Protein AF-A0A7Y5AF39-F1 (afdb_monomer_lite)

Structure (mmCIF, N/CA/C/O backbone):
data_AF-A0A7Y5AF39-F1
#
_entry.id   AF-A0A7Y5AF39-F1
#
loop_
_atom_site.group_PDB
_atom_site.id
_atom_site.type_symbol
_atom_site.label_atom_id
_atom_site.label_alt_id
_atom_site.label_comp_id
_atom_site.label_asym_id
_atom_site.label_entity_id
_atom_site.label_seq_id
_atom_site.pdbx_PDB_ins_code
_atom_site.Cartn_x
_atom_site.Cartn_y
_atom_site.Cartn_z
_atom_site.occupancy
_atom_site.B_iso_or_equiv
_atom_site.auth_seq_id
_atom_site.auth_comp_id
_atom_site.auth_asym_id
_atom_site.auth_atom_id
_atom_site.pdbx_PDB_model_num
ATOM 1 N N . MET A 1 1 ? -17.506 5.514 14.574 1.00 59.25 1 MET A N 1
ATOM 2 C CA . MET A 1 1 ? -16.893 5.345 13.239 1.00 59.25 1 MET A CA 1
ATOM 3 C C . MET A 1 1 ? -15.388 5.283 13.433 1.00 59.25 1 MET A C 1
ATOM 5 O O . MET A 1 1 ? -14.862 6.174 14.087 1.00 59.25 1 MET A O 1
ATOM 9 N N . LYS A 1 2 ? -14.716 4.218 12.976 1.00 69.38 2 LYS A N 1
ATOM 10 C CA . LYS A 1 2 ? -13.245 4.201 12.936 1.00 69.38 2 LYS A CA 1
ATOM 11 C C . LYS A 1 2 ? -12.796 5.131 11.808 1.00 69.38 2 LYS A C 1
ATOM 13 O O . LYS A 1 2 ? -13.393 5.092 10.737 1.00 69.38 2 LYS A O 1
ATOM 18 N N . ALA A 1 3 ? -11.791 5.964 12.061 1.00 84.88 3 ALA A N 1
ATOM 19 C CA . ALA A 1 3 ? -11.178 6.768 11.011 1.00 84.88 3 ALA A CA 1
ATOM 20 C C . ALA A 1 3 ? -10.511 5.839 9.985 1.00 84.88 3 ALA A C 1
ATOM 22 O O . ALA A 1 3 ? -9.780 4.921 10.367 1.00 84.88 3 ALA A O 1
ATOM 23 N N . THR A 1 4 ? -10.795 6.068 8.707 1.00 92.94 4 THR A N 1
ATOM 24 C CA . THR A 1 4 ? -10.152 5.391 7.578 1.00 92.94 4 THR A CA 1
ATOM 25 C C . THR A 1 4 ? -9.001 6.245 7.068 1.00 92.94 4 THR A C 1
ATOM 27 O O . THR A 1 4 ? -9.141 7.463 6.966 1.00 92.94 4 THR A O 1
ATOM 30 N N . TRP A 1 5 ? -7.880 5.607 6.753 1.00 97.06 5 TRP A N 1
ATOM 31 C CA . TRP A 1 5 ? -6.666 6.256 6.274 1.00 97.06 5 TRP A CA 1
ATOM 32 C C . TRP A 1 5 ? -6.375 5.802 4.853 1.00 97.06 5 TRP A C 1
ATOM 34 O O . TRP A 1 5 ? -6.205 4.611 4.613 1.00 97.06 5 TRP A O 1
ATOM 44 N N . ASP A 1 6 ? -6.300 6.756 3.934 1.00 97.69 6 ASP A N 1
ATOM 45 C CA . ASP A 1 6 ? -5.901 6.513 2.553 1.00 97.69 6 ASP A CA 1
ATOM 46 C C . ASP A 1 6 ? -4.460 6.980 2.361 1.00 97.69 6 ASP A C 1
ATOM 48 O O . ASP A 1 6 ? -4.145 8.153 2.578 1.00 97.69 6 ASP A O 1
ATOM 52 N N . ILE A 1 7 ? -3.582 6.060 1.971 1.00 97.19 7 ILE A N 1
ATOM 53 C CA . ILE A 1 7 ? -2.188 6.345 1.633 1.00 97.19 7 ILE A CA 1
ATOM 54 C C . ILE A 1 7 ? -2.048 6.183 0.125 1.00 97.19 7 ILE A C 1
ATOM 56 O O . ILE A 1 7 ? -2.376 5.132 -0.412 1.00 97.19 7 ILE A O 1
ATOM 60 N N . PHE A 1 8 ? -1.557 7.218 -0.551 1.00 96.31 8 PHE A N 1
ATOM 61 C CA . PHE A 1 8 ? -1.305 7.194 -1.989 1.00 96.31 8 PHE A CA 1
ATOM 62 C C . PHE A 1 8 ? 0.200 7.142 -2.234 1.00 96.31 8 PHE A C 1
ATOM 64 O O . PHE A 1 8 ? 0.933 8.026 -1.790 1.00 96.31 8 PHE A O 1
ATOM 71 N N . CYS A 1 9 ? 0.649 6.100 -2.926 1.00 94.88 9 CYS A N 1
ATOM 72 C CA . CYS A 1 9 ? 2.030 5.892 -3.323 1.00 94.88 9 CYS A CA 1
ATOM 73 C C . CYS A 1 9 ? 2.110 5.892 -4.849 1.00 94.88 9 CYS A C 1
ATOM 75 O O . CYS A 1 9 ? 1.524 5.028 -5.495 1.00 94.88 9 CYS A O 1
ATOM 77 N N . SER A 1 10 ? 2.854 6.846 -5.408 1.00 92.69 10 SER A N 1
ATOM 78 C CA . SER A 1 10 ? 3.322 6.748 -6.788 1.00 92.69 10 SER A CA 1
ATOM 79 C C . SER A 1 10 ? 4.747 6.223 -6.762 1.00 92.69 10 SER A C 1
ATOM 81 O O . SER A 1 10 ? 5.586 6.787 -6.059 1.00 92.69 10 SER A O 1
ATOM 83 N N . VAL A 1 11 ? 5.001 5.114 -7.449 1.00 86.06 11 VAL A N 1
ATOM 84 C CA . VAL A 1 11 ? 6.316 4.473 -7.472 1.00 86.06 11 VAL A CA 1
ATOM 85 C C . VAL A 1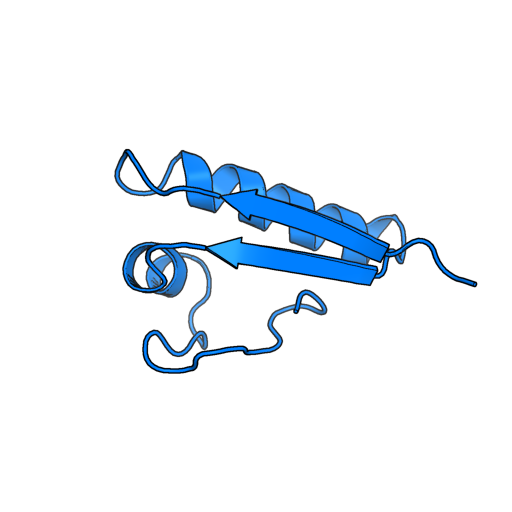 11 ? 7.176 5.154 -8.529 1.00 86.06 11 VAL A C 1
ATOM 87 O O . VAL A 1 11 ? 6.988 4.942 -9.726 1.00 86.06 11 VAL A O 1
ATOM 90 N N . VAL A 1 12 ? 8.129 5.980 -8.089 1.00 81.12 12 VAL A N 1
ATOM 91 C CA . VAL A 1 12 ? 9.037 6.699 -8.998 1.00 81.12 12 VAL A CA 1
ATOM 92 C C . VAL A 1 12 ? 10.419 6.048 -9.026 1.00 81.12 12 VAL A C 1
ATOM 94 O O . VAL A 1 12 ? 11.032 5.981 -10.093 1.00 81.12 12 VAL A O 1
ATOM 97 N N . ASP A 1 13 ? 10.897 5.520 -7.890 1.00 69.75 13 ASP A N 1
ATOM 98 C CA . ASP A 1 13 ? 12.098 4.681 -7.838 1.00 69.75 13 ASP A CA 1
ATOM 99 C C . ASP A 1 13 ? 11.837 3.291 -7.245 1.00 69.75 13 ASP A C 1
ATOM 101 O O . ASP A 1 13 ? 11.073 3.131 -6.293 1.00 69.75 13 ASP A O 1
ATOM 105 N N . ASN A 1 14 ? 12.500 2.296 -7.851 1.00 70.94 14 ASN A N 1
ATOM 106 C CA . ASN A 1 14 ? 12.650 0.900 -7.428 1.00 70.94 14 ASN A CA 1
ATOM 107 C C . ASN A 1 14 ? 11.658 0.428 -6.348 1.00 70.94 14 ASN A C 1
ATOM 109 O O . ASN A 1 14 ? 10.638 -0.177 -6.658 1.00 70.94 14 ASN A O 1
ATOM 113 N N . TYR A 1 15 ? 12.000 0.667 -5.076 1.00 77.62 15 TYR A N 1
ATOM 114 C CA . TYR A 1 15 ? 11.287 0.134 -3.913 1.00 77.62 15 TYR A CA 1
ATOM 115 C C . TYR A 1 15 ? 11.209 1.124 -2.742 1.00 77.62 15 TYR A C 1
ATOM 117 O O . TYR A 1 15 ? 10.663 0.771 -1.694 1.00 77.62 15 TYR A O 1
ATOM 125 N N . GLY A 1 16 ? 11.784 2.329 -2.861 1.00 81.94 16 GLY A N 1
ATOM 126 C CA . GLY A 1 16 ? 11.877 3.271 -1.744 1.00 81.94 16 GLY A CA 1
ATOM 127 C C . GLY A 1 16 ? 10.500 3.757 -1.302 1.00 81.94 16 GLY A C 1
ATOM 128 O O . GLY A 1 16 ? 10.101 3.561 -0.149 1.00 81.94 16 GLY A O 1
ATOM 129 N N . ASP A 1 17 ? 9.755 4.320 -2.250 1.00 88.62 17 ASP A N 1
ATOM 130 C CA . ASP A 1 17 ? 8.437 4.918 -2.018 1.00 88.62 17 ASP A CA 1
ATOM 131 C C . ASP A 1 17 ? 7.441 3.879 -1.492 1.00 88.62 17 ASP A C 1
ATOM 133 O O . ASP A 1 17 ? 6.838 4.032 -0.419 1.00 88.62 17 ASP A O 1
ATOM 137 N N . ILE A 1 18 ? 7.335 2.760 -2.210 1.00 93.25 18 ILE A N 1
ATOM 138 C CA . ILE A 1 18 ? 6.409 1.685 -1.865 1.00 93.25 18 ILE A CA 1
ATOM 139 C C . ILE A 1 18 ? 6.820 0.974 -0.571 1.00 93.25 18 ILE A C 1
ATOM 141 O O . ILE A 1 18 ? 5.965 0.585 0.221 1.00 93.25 18 ILE A O 1
ATOM 145 N N . GLY A 1 19 ? 8.117 0.864 -0.272 1.00 93.50 19 GLY A N 1
ATOM 146 C CA . GLY A 1 19 ? 8.591 0.253 0.969 1.00 93.50 19 GLY A CA 1
ATOM 147 C C . GLY A 1 19 ? 8.294 1.090 2.207 1.00 93.50 19 GLY A C 1
ATOM 148 O O . GLY A 1 19 ? 7.920 0.548 3.253 1.00 93.50 19 GLY A O 1
ATOM 149 N N . VAL A 1 20 ? 8.427 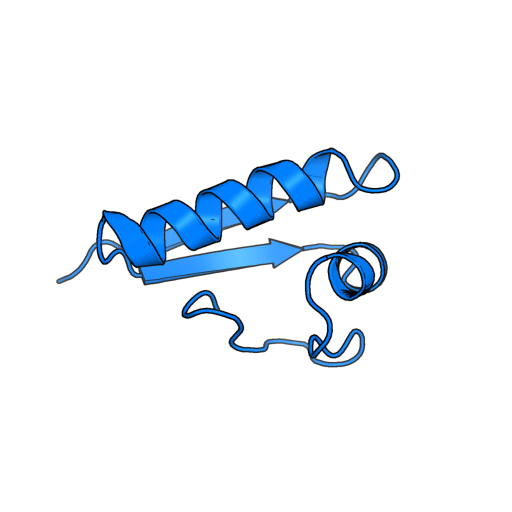2.415 2.109 1.00 94.56 20 VAL A N 1
ATOM 150 C CA . VAL A 1 20 ? 8.088 3.330 3.208 1.00 94.56 20 VAL A CA 1
ATOM 151 C C . VAL A 1 20 ? 6.582 3.347 3.450 1.00 94.56 20 VAL A C 1
ATOM 153 O O . VAL A 1 20 ? 6.153 3.179 4.595 1.00 94.56 20 VAL A O 1
ATOM 156 N N . THR A 1 21 ? 5.784 3.512 2.395 1.00 96.06 21 THR A N 1
ATOM 157 C CA . THR A 1 21 ? 4.318 3.575 2.503 1.00 96.06 21 THR A CA 1
ATOM 158 C C . THR A 1 21 ? 3.723 2.247 2.969 1.00 96.06 21 THR A C 1
ATOM 160 O O . THR A 1 21 ? 2.868 2.249 3.856 1.00 96.06 21 THR A O 1
ATOM 163 N N . TRP A 1 22 ? 4.244 1.109 2.499 1.00 96.06 22 TRP A N 1
ATOM 164 C CA . TRP A 1 22 ? 3.841 -0.215 2.976 1.00 96.06 22 TRP A CA 1
ATOM 165 C C . TRP A 1 22 ? 4.160 -0.439 4.455 1.00 96.06 22 TRP A C 1
ATOM 167 O O . TRP A 1 22 ? 3.309 -0.902 5.221 1.00 96.06 22 TRP A O 1
ATOM 177 N N . ARG A 1 23 ? 5.377 -0.085 4.891 1.00 96.75 23 ARG A N 1
ATOM 178 C CA . ARG A 1 23 ? 5.768 -0.198 6.303 1.00 96.75 23 ARG A CA 1
ATOM 179 C C . ARG A 1 23 ? 4.859 0.648 7.194 1.00 96.75 23 ARG A C 1
ATOM 181 O O . ARG A 1 23 ? 4.403 0.153 8.222 1.00 96.75 23 ARG A O 1
ATOM 188 N N . LEU A 1 24 ? 4.573 1.884 6.783 1.00 97.44 24 LEU A N 1
ATOM 189 C CA . LEU A 1 24 ? 3.661 2.775 7.498 1.00 97.44 24 LEU A CA 1
ATOM 190 C C . LEU A 1 24 ? 2.247 2.184 7.581 1.00 97.44 24 LEU A C 1
ATOM 192 O O . LEU A 1 24 ? 1.689 2.109 8.674 1.00 97.44 24 LEU A O 1
ATOM 196 N N . ALA A 1 25 ? 1.686 1.724 6.459 1.00 97.69 25 ALA A N 1
ATOM 197 C CA . ALA A 1 25 ? 0.339 1.158 6.406 1.00 97.69 25 ALA A CA 1
ATOM 198 C C . ALA A 1 25 ? 0.177 -0.017 7.380 1.00 97.69 25 ALA A C 1
ATOM 200 O O . ALA A 1 25 ? -0.747 -0.041 8.195 1.00 97.69 25 ALA A O 1
ATOM 201 N N . ARG A 1 26 ? 1.136 -0.949 7.369 1.00 97.25 26 ARG A N 1
ATOM 202 C CA . ARG A 1 26 ? 1.149 -2.091 8.291 1.00 97.25 26 ARG A CA 1
ATOM 203 C C . ARG A 1 26 ? 1.232 -1.669 9.752 1.00 97.25 26 ARG A C 1
ATOM 205 O O . ARG A 1 26 ? 0.557 -2.266 10.585 1.00 97.25 26 ARG A O 1
ATOM 212 N N . GLN A 1 27 ? 2.047 -0.664 10.070 1.00 97.75 27 GLN A N 1
ATOM 213 C CA . GLN A 1 27 ? 2.203 -0.185 11.442 1.00 97.75 27 GLN A CA 1
ATOM 214 C C . GLN A 1 27 ? 0.916 0.478 11.957 1.00 97.75 27 GLN A C 1
ATOM 216 O O . GLN A 1 27 ? 0.481 0.206 13.073 1.00 97.75 27 GLN A O 1
ATOM 221 N N . LEU A 1 28 ? 0.242 1.273 11.120 1.00 97.06 28 LEU A N 1
ATOM 222 C CA . LEU A 1 28 ? -1.054 1.881 11.446 1.00 97.06 28 LEU A CA 1
ATOM 223 C C . LEU A 1 28 ? -2.137 0.827 11.725 1.00 97.06 28 LEU A C 1
ATOM 225 O O . LEU A 1 28 ? -2.929 0.986 12.659 1.00 97.06 28 LEU A O 1
ATOM 229 N N . VAL A 1 29 ? -2.150 -0.268 10.963 1.00 97.19 29 VAL A N 1
ATOM 230 C CA . VAL A 1 29 ? -3.059 -1.395 11.212 1.00 97.19 29 VAL A CA 1
ATOM 231 C C . VAL A 1 29 ? -2.687 -2.124 12.506 1.00 97.19 29 VAL A C 1
ATOM 233 O O . VAL A 1 29 ? -3.529 -2.268 13.392 1.00 97.19 29 VAL A O 1
ATOM 236 N N . ALA A 1 30 ? -1.436 -2.570 12.637 1.00 97.44 30 ALA A N 1
ATOM 237 C CA . ALA A 1 30 ? -1.016 -3.470 13.710 1.00 97.44 30 ALA A CA 1
ATOM 238 C C . ALA A 1 30 ? -0.901 -2.785 15.081 1.00 97.44 30 ALA A C 1
ATOM 240 O O . ALA A 1 30 ? -1.292 -3.369 16.089 1.00 97.44 30 ALA A O 1
ATOM 241 N N . GLU A 1 31 ? -0.378 -1.559 15.130 1.00 97.69 31 GLU A N 1
ATOM 242 C CA . GLU A 1 31 ? -0.069 -0.865 16.389 1.00 97.69 31 GLU A CA 1
ATOM 243 C C . GLU A 1 31 ? -1.169 0.112 16.809 1.00 97.69 31 GLU A C 1
ATOM 245 O O . GLU A 1 31 ? -1.348 0.375 17.998 1.00 97.69 31 GLU A O 1
ATOM 250 N N . HIS A 1 32 ? -1.946 0.624 15.850 1.00 94.94 32 HIS A N 1
ATOM 251 C CA . HIS A 1 32 ? -2.970 1.639 16.111 1.00 94.94 32 HIS A CA 1
ATOM 252 C C . HIS A 1 32 ? -4.398 1.178 15.791 1.00 94.94 32 HIS A C 1
ATOM 254 O O . HIS A 1 32 ? -5.350 1.913 16.063 1.00 94.94 32 HIS A O 1
ATOM 260 N N . ASN A 1 33 ? -4.580 -0.046 15.274 1.00 94.38 33 ASN A N 1
ATOM 261 C CA . ASN A 1 33 ? -5.885 -0.636 14.954 1.00 94.38 33 ASN A CA 1
ATOM 262 C C . ASN A 1 33 ? -6.732 0.245 14.007 1.00 94.38 33 ASN A C 1
ATOM 264 O O . ASN A 1 33 ? -7.971 0.294 14.107 1.00 94.38 33 ASN A O 1
ATOM 268 N N . LEU A 1 34 ? -6.053 0.967 13.110 1.00 95.81 34 LEU A N 1
ATOM 269 C CA . LEU A 1 34 ? -6.653 1.841 12.106 1.00 95.81 34 LEU A CA 1
ATOM 270 C C . LEU A 1 34 ? -7.046 1.042 10.862 1.00 95.81 34 LEU A C 1
ATOM 272 O O . LEU A 1 34 ? -6.415 0.045 10.527 1.00 95.81 34 LEU A O 1
ATOM 276 N N . ALA A 1 35 ? -8.096 1.491 10.176 1.00 97.38 35 ALA A N 1
ATOM 277 C CA . ALA A 1 35 ? -8.453 0.962 8.863 1.00 97.38 35 ALA A CA 1
ATOM 278 C C . ALA A 1 35 ? -7.650 1.723 7.802 1.00 97.38 35 ALA A C 1
ATOM 280 O O . ALA A 1 35 ? -7.764 2.948 7.734 1.00 97.38 35 ALA A O 1
ATOM 281 N N . VAL A 1 36 ? -6.842 1.019 7.009 1.00 97.88 36 VAL A N 1
ATOM 282 C CA . VAL A 1 36 ? -5.913 1.624 6.044 1.00 97.88 36 VAL A CA 1
ATOM 283 C C . VAL A 1 36 ? -6.153 1.056 4.652 1.00 97.88 36 VAL A C 1
ATOM 285 O O . VAL A 1 36 ? -6.255 -0.162 4.515 1.00 97.88 36 VAL A O 1
ATOM 288 N N . ARG A 1 37 ? -6.188 1.939 3.650 1.00 98.12 37 ARG A N 1
ATOM 289 C CA . ARG A 1 37 ? -6.107 1.604 2.225 1.00 98.12 37 ARG A CA 1
ATOM 290 C C . ARG A 1 37 ? -4.809 2.149 1.639 1.00 98.12 37 ARG A C 1
ATOM 292 O O . ARG A 1 37 ? -4.505 3.330 1.838 1.00 98.12 37 ARG A O 1
ATOM 299 N N . LEU A 1 38 ? -4.056 1.316 0.930 1.00 97.44 38 LEU A N 1
ATOM 300 C CA . LEU A 1 38 ? -2.824 1.703 0.246 1.00 97.44 38 LEU A CA 1
ATOM 301 C C . LEU A 1 38 ? -3.028 1.663 -1.271 1.00 97.44 38 LEU A C 1
ATOM 303 O O . LEU A 1 38 ? -3.082 0.607 -1.889 1.00 97.44 38 LEU A O 1
ATOM 307 N N . TRP A 1 39 ? -3.080 2.842 -1.879 1.00 96.94 39 TRP A N 1
ATOM 308 C CA . TRP A 1 39 ? -3.166 3.010 -3.323 1.00 96.94 39 TRP A CA 1
ATOM 309 C C . TRP A 1 39 ? -1.768 3.029 -3.928 1.00 96.94 39 TRP A C 1
ATOM 311 O O . TRP A 1 39 ? -0.928 3.834 -3.519 1.00 96.94 39 TRP A O 1
ATOM 321 N N . VAL A 1 40 ? -1.539 2.165 -4.914 1.00 93.94 40 VAL A N 1
ATOM 322 C CA . VAL A 1 40 ? -0.259 2.019 -5.614 1.00 93.94 40 VAL A CA 1
ATOM 323 C C . VAL A 1 40 ? -0.526 2.033 -7.115 1.00 93.94 40 VAL A C 1
ATOM 325 O O . VAL A 1 40 ? -1.431 1.345 -7.583 1.00 93.94 40 VAL A O 1
ATOM 328 N N . ASP A 1 41 ? 0.235 2.825 -7.864 1.00 92.69 41 ASP A N 1
ATOM 329 C CA . ASP A 1 41 ? 0.136 2.905 -9.327 1.00 92.69 41 ASP A CA 1
ATOM 330 C C . ASP A 1 41 ? 0.836 1.739 -10.048 1.00 92.69 41 ASP A C 1
ATOM 332 O O . ASP A 1 41 ? 0.385 1.337 -11.120 1.00 92.69 41 ASP A O 1
ATOM 336 N N . ASP A 1 42 ? 1.876 1.152 -9.445 1.00 90.50 42 ASP A N 1
ATOM 337 C CA . ASP A 1 42 ? 2.540 -0.065 -9.925 1.00 90.50 42 ASP A CA 1
ATOM 338 C C . ASP A 1 42 ? 2.632 -1.162 -8.846 1.00 90.50 42 ASP A C 1
ATOM 340 O O . ASP A 1 42 ? 3.529 -1.185 -7.997 1.00 90.50 42 ASP A O 1
ATOM 344 N N . LEU A 1 43 ? 1.718 -2.137 -8.910 1.00 90.88 43 LEU A N 1
ATOM 345 C CA . LEU A 1 43 ? 1.730 -3.301 -8.017 1.00 90.88 43 LEU A CA 1
AT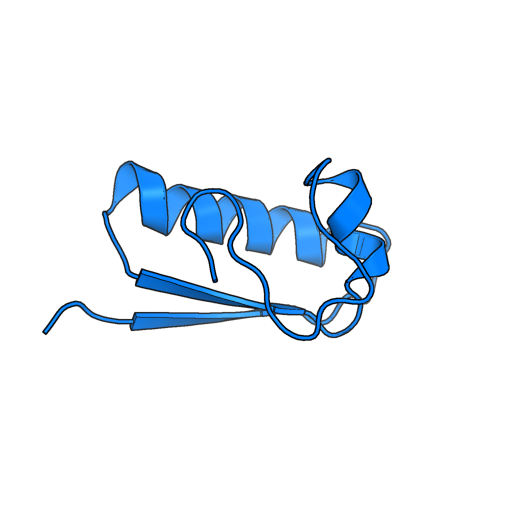OM 346 C C . LEU A 1 43 ? 2.913 -4.252 -8.263 1.00 90.88 43 LEU A C 1
ATOM 348 O O . LEU A 1 43 ? 3.232 -5.048 -7.378 1.00 90.88 43 LEU 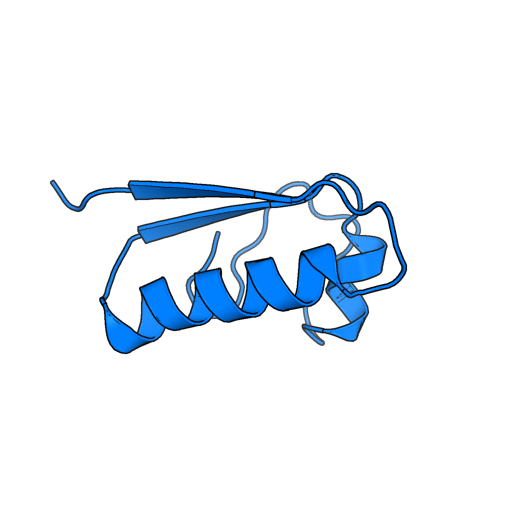A O 1
ATOM 352 N N . ASN A 1 44 ? 3.614 -4.177 -9.400 1.00 91.31 44 ASN A N 1
ATOM 353 C CA . ASN A 1 44 ? 4.798 -5.015 -9.619 1.00 91.31 44 ASN A CA 1
ATOM 354 C C . ASN A 1 44 ? 5.930 -4.644 -8.659 1.00 91.31 44 ASN A C 1
ATOM 356 O O . ASN A 1 44 ? 6.648 -5.528 -8.193 1.00 91.31 44 ASN A O 1
ATOM 360 N N . ALA A 1 45 ? 6.051 -3.363 -8.301 1.00 90.75 45 ALA A N 1
ATOM 361 C CA . ALA A 1 45 ? 6.999 -2.908 -7.289 1.00 90.75 45 ALA A CA 1
ATOM 362 C C . ALA A 1 45 ? 6.619 -3.376 -5.870 1.00 90.75 45 ALA A C 1
ATOM 364 O O . ALA A 1 45 ? 7.480 -3.473 -4.995 1.00 90.75 45 ALA A O 1
ATOM 365 N N . PHE A 1 46 ? 5.345 -3.709 -5.634 1.00 91.88 46 PHE A N 1
ATOM 366 C CA . PHE A 1 46 ? 4.846 -4.170 -4.339 1.00 91.88 46 PHE A CA 1
ATOM 367 C C . PHE A 1 46 ? 5.111 -5.661 -4.074 1.00 91.88 46 PHE A C 1
ATOM 369 O O . PHE A 1 46 ? 5.493 -6.025 -2.958 1.00 91.88 46 PHE A O 1
ATOM 376 N N . VAL A 1 47 ? 4.958 -6.526 -5.084 1.00 92.56 47 VAL A N 1
ATOM 377 C CA . VAL A 1 47 ? 5.086 -7.993 -4.939 1.00 92.56 47 VAL A CA 1
ATOM 378 C C . VAL A 1 47 ? 6.389 -8.440 -4.253 1.00 92.56 47 VAL A C 1
ATOM 380 O O . VAL A 1 47 ? 6.314 -9.289 -3.360 1.00 92.56 47 VAL A O 1
ATOM 383 N N . PRO A 1 48 ? 7.575 -7.867 -4.555 1.00 90.94 48 PRO A N 1
ATOM 384 C CA . PRO A 1 48 ? 8.816 -8.231 -3.866 1.00 90.94 48 PRO A CA 1
ATOM 385 C C . PRO A 1 48 ? 8.802 -7.982 -2.351 1.00 90.94 48 PRO A C 1
ATOM 387 O O . PRO A 1 48 ? 9.543 -8.633 -1.616 1.00 90.94 48 PRO A O 1
ATOM 390 N N . MET A 1 49 ? 7.967 -7.061 -1.863 1.00 88.75 49 MET A N 1
ATOM 391 C CA . MET A 1 49 ? 7.866 -6.710 -0.441 1.00 88.75 49 MET A CA 1
ATOM 392 C C . MET A 1 49 ? 6.758 -7.451 0.304 1.00 88.75 49 MET A C 1
ATOM 394 O O . MET A 1 49 ? 6.763 -7.483 1.538 1.00 88.75 49 MET A O 1
ATOM 398 N N . CYS A 1 50 ? 5.811 -8.041 -0.422 1.00 91.88 50 CYS A N 1
ATOM 399 C CA . CYS A 1 50 ? 4.737 -8.844 0.139 1.00 91.88 50 CYS A CA 1
ATOM 400 C C . CYS A 1 50 ? 4.581 -10.138 -0.672 1.00 91.88 50 CYS A C 1
ATOM 402 O O . CYS A 1 50 ? 3.733 -10.206 -1.562 1.00 91.88 50 CYS A O 1
ATOM 404 N N . PRO A 1 51 ? 5.379 -11.183 -0.372 1.00 85.25 51 PRO A N 1
ATOM 405 C CA . PRO A 1 51 ? 5.249 -12.487 -1.015 1.00 85.25 51 PRO A CA 1
ATOM 406 C C . PRO A 1 51 ? 3.857 -13.066 -0.726 1.00 85.25 51 PRO A C 1
ATOM 408 O O . PRO A 1 51 ? 3.568 -13.469 0.398 1.00 85.25 51 PRO A O 1
ATOM 411 N N . GLY A 1 52 ? 2.974 -13.046 -1.723 1.00 88.56 52 GLY A N 1
ATOM 412 C CA . GLY A 1 52 ? 1.544 -13.349 -1.575 1.00 88.56 52 GLY A CA 1
ATOM 413 C C . GLY A 1 52 ? 0.629 -12.262 -2.139 1.00 88.56 52 GLY A C 1
ATOM 414 O O . GLY A 1 52 ? -0.565 -12.504 -2.296 1.00 88.56 52 GLY A O 1
ATOM 415 N N . ALA A 1 53 ? 1.186 -11.097 -2.473 1.00 94.06 53 ALA A N 1
ATOM 416 C CA . ALA A 1 53 ? 0.490 -10.096 -3.255 1.00 94.06 53 ALA A CA 1
ATOM 417 C C . ALA A 1 53 ? 0.375 -10.520 -4.726 1.00 94.06 53 ALA A C 1
ATOM 419 O O . ALA A 1 53 ? 1.313 -11.072 -5.304 1.00 94.06 53 ALA A O 1
ATOM 420 N N . ASP A 1 54 ? -0.775 -10.232 -5.326 1.00 95.06 54 ASP A N 1
ATOM 421 C CA . ASP A 1 54 ? -1.073 -10.478 -6.735 1.00 95.06 54 ASP A CA 1
ATOM 422 C C . ASP A 1 54 ? -0.972 -9.166 -7.522 1.00 95.06 54 ASP A C 1
ATOM 424 O O . ASP A 1 54 ? -1.780 -8.261 -7.326 1.00 95.06 54 ASP A O 1
ATOM 428 N N . ALA A 1 55 ?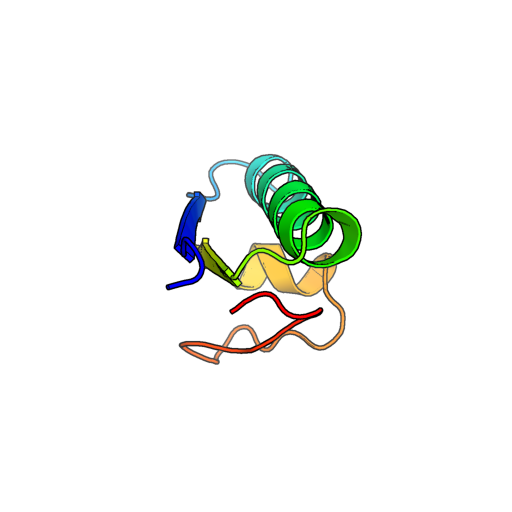 0.005 -9.048 -8.426 1.00 93.50 55 ALA A N 1
ATOM 429 C CA . ALA A 1 55 ? 0.182 -7.842 -9.240 1.00 93.50 55 ALA A CA 1
ATOM 430 C C . ALA A 1 55 ? -0.972 -7.582 -10.227 1.00 93.50 55 ALA A C 1
ATOM 432 O O . ALA A 1 55 ? -1.078 -6.485 -10.770 1.00 93.50 55 ALA A O 1
ATOM 433 N N . THR A 1 56 ? -1.819 -8.581 -10.483 1.00 94.94 56 THR A N 1
ATOM 434 C CA . THR A 1 56 ? -2.942 -8.485 -11.426 1.00 94.94 56 THR A CA 1
ATOM 435 C C . THR A 1 56 ? -4.267 -8.143 -10.750 1.00 94.94 56 THR A C 1
ATOM 437 O O . THR A 1 56 ? -5.232 -7.780 -11.426 1.00 94.94 56 THR A O 1
ATOM 440 N N . ALA A 1 57 ? -4.324 -8.224 -9.419 1.00 95.31 57 ALA A N 1
ATOM 441 C CA . ALA A 1 57 ? -5.513 -7.885 -8.658 1.00 95.31 57 ALA A CA 1
ATOM 442 C C . ALA A 1 57 ? -5.684 -6.362 -8.582 1.00 95.31 57 ALA A C 1
ATOM 444 O O . ALA A 1 57 ? -4.790 -5.649 -8.139 1.00 95.31 57 ALA A O 1
ATOM 445 N N . ALA A 1 58 ? -6.865 -5.861 -8.949 1.00 93.56 58 ALA A N 1
ATOM 446 C CA . ALA A 1 58 ? -7.188 -4.436 -8.826 1.00 93.56 58 ALA A CA 1
ATOM 447 C C . ALA A 1 58 ? -7.291 -3.958 -7.361 1.00 93.56 58 ALA A C 1
ATOM 449 O O . ALA A 1 58 ? -7.206 -2.762 -7.102 1.00 93.56 58 ALA A O 1
ATOM 450 N N . GLN A 1 59 ? -7.509 -4.885 -6.423 1.00 96.31 59 GLN A N 1
ATOM 451 C CA . GLN A 1 59 ? -7.620 -4.651 -4.982 1.00 96.31 59 GLN A CA 1
ATOM 452 C C . GLN A 1 59 ? -7.354 -5.968 -4.244 1.00 96.31 59 GLN A C 1
ATOM 454 O O . GLN A 1 59 ? -7.759 -7.031 -4.726 1.00 96.31 59 GLN A O 1
ATOM 459 N N . GLN A 1 60 ? -6.684 -5.919 -3.091 1.00 96.81 60 GLN A N 1
ATOM 460 C CA . GLN A 1 60 ? -6.364 -7.117 -2.314 1.00 96.81 60 GLN A CA 1
ATOM 461 C C . GLN A 1 60 ? -6.027 -6.795 -0.860 1.00 96.81 60 GLN A C 1
ATOM 463 O O . GLN A 1 60 ? -5.358 -5.816 -0.575 1.00 96.81 60 GLN A O 1
ATOM 468 N N . TRP A 1 61 ? -6.367 -7.704 0.052 1.00 96.94 61 TRP A N 1
ATOM 469 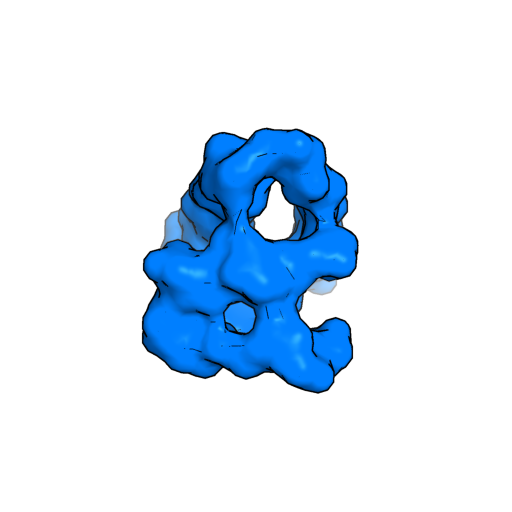C CA . TRP A 1 61 ? -6.022 -7.543 1.461 1.00 96.94 61 TRP A CA 1
ATOM 470 C C . TRP A 1 61 ? -4.709 -8.225 1.813 1.00 96.94 61 TRP A C 1
ATOM 472 O O . TRP A 1 61 ? -4.563 -9.436 1.639 1.00 96.94 61 TRP A O 1
ATOM 482 N N . GLN A 1 62 ? -3.784 -7.465 2.397 1.00 96.75 62 GLN A N 1
ATOM 483 C CA . GLN A 1 62 ? -2.497 -7.966 2.870 1.00 96.75 62 GLN A CA 1
ATOM 484 C C . GLN A 1 62 ? -2.195 -7.401 4.257 1.00 96.75 62 GLN A C 1
ATOM 486 O O . GLN A 1 62 ? -2.194 -6.194 4.468 1.00 96.75 62 GLN A O 1
ATOM 491 N N . HIS A 1 63 ? -1.914 -8.266 5.236 1.00 96.12 63 HIS A N 1
ATOM 492 C CA . HIS A 1 63 ? -1.564 -7.853 6.609 1.00 96.12 63 HIS A CA 1
ATOM 493 C C . HIS A 1 63 ? -2.566 -6.871 7.264 1.00 96.12 63 HIS A C 1
ATOM 495 O O . HIS A 1 63 ? -2.185 -6.058 8.103 1.00 96.12 63 HIS A O 1
ATOM 501 N N . GLY A 1 64 ? -3.846 -6.954 6.882 1.00 95.81 64 GLY A N 1
ATOM 502 C CA . GLY A 1 64 ? -4.921 -6.079 7.365 1.00 95.81 64 GLY A CA 1
ATOM 503 C C . GLY A 1 64 ? -4.975 -4.689 6.715 1.00 95.81 64 GLY A C 1
ATOM 504 O O . GLY A 1 64 ? -5.824 -3.890 7.101 1.00 95.81 64 GLY A O 1
ATOM 505 N N . VAL A 1 65 ? -4.107 -4.418 5.738 1.00 97.12 65 VAL A N 1
ATOM 506 C CA . VAL A 1 65 ? -4.204 -3.284 4.810 1.00 97.12 65 VAL A CA 1
ATOM 507 C C . VAL A 1 65 ? -5.017 -3.727 3.595 1.00 97.12 65 VAL A C 1
ATOM 509 O O . VAL A 1 65 ? -4.884 -4.873 3.158 1.00 97.12 65 VAL A O 1
ATOM 512 N N . ASP A 1 66 ? -5.864 -2.828 3.109 1.00 96.94 66 ASP A N 1
ATOM 513 C CA . ASP A 1 66 ? -6.619 -2.946 1.856 1.00 96.94 66 ASP A CA 1
ATOM 514 C C . ASP A 1 66 ? -5.862 -2.297 0.684 1.00 96.94 66 ASP A C 1
ATOM 516 O O . ASP A 1 66 ? -5.288 -1.201 0.902 1.00 96.94 66 ASP A O 1
#

Radius of gyration: 11.29 Å; chains: 1; bounding box: 30×20×28 Å

pLDDT: mean 92.12, std 7.72, range [59.25, 98.12]

Sequence (66 aa):
MKATWDIFCSVVDNYGDIGVTWRLARQLVAEHNLAVRLWVDDLNAFVPMCPGADATAAQQWQHGVD

Secondary structure (DSSP, 8-state):
-PPEEEEEE---STTHHHHHHHHHHHHHHHHH--EEEEEES-TTTTGGGSBTB-TT-SS--BTTB-

Foldseek 3Di:
DADEEEAEFECPDQQPRVVVSVVVQLCCCPVVVGAYEYHYPFCVSVCVVAVVDDRPDPDDDDNNYD